Protein AF-A0A382TNP0-F1 (afdb_monomer)

pLDDT: mean 80.42, std 15.18, range [41.09, 95.12]

Secondary structure (DSSP, 8-state):
-----HHHHHHHHHHHHHHHHHH-GGGTTS---EEE--TTS-----TT---TT--EEE--TTT-TTHHHHHHHHHHHHHHH--

Radius of gyration: 14.29 Å; Cα contacts (8 Å, |Δi|>4): 64; chains: 1; bounding box: 44×22×35 Å

InterPro domains:
  IPR027417 P-loop containing nucleoside triphosphate hydrolase [G3DSA:3.40.50.300] (5-81)
  IPR027417 P-loop containing nucleoside triphosphate hydrolase [SSF52540] (7-79)

Solvent-accessible surface area (backbone atoms only — not comparable to full-atom values): 5248 Å² total; per-residue (Å²): 137,75,80,82,49,73,69,53,55,52,51,52,48,54,52,53,52,51,52,42,41,74,74,39,73,68,56,76,76,45,93,77,65,47,75,45,70,59,61,76,56,92,60,83,78,75,79,79,76,72,56,86,97,46,58,70,43,60,23,17,85,88,81,52,42,45,47,69,60,50,53,50,51,53,51,56,54,54,56,65,71,77,113

Foldseek 3Di:
DADCPLVNVVVVVVVVVVVQCVVPVCRVVQDDAEEAEPPVPPDPPPPDSDDPPHHYFYAYPVVGPRVVVVVVVVVVSVVVVVD

Structure (mmCIF, N/CA/C/O backbone):
data_AF-A0A382TNP0-F1
#
_entry.id   AF-A0A382TNP0-F1
#
loop_
_atom_site.group_PDB
_atom_site.id
_atom_site.type_symbol
_atom_site.label_atom_id
_atom_site.label_alt_id
_atom_site.label_comp_id
_atom_site.label_asym_id
_atom_site.label_entity_id
_atom_site.label_seq_id
_atom_site.pdbx_PDB_ins_code
_atom_site.Cartn_x
_atom_site.Cartn_y
_atom_site.Cartn_z
_atom_site.occupancy
_atom_site.B_iso_or_equiv
_atom_site.auth_seq_id
_atom_site.auth_comp_id
_atom_site.auth_asym_id
_atom_site.auth_atom_id
_atom_site.pdbx_PDB_model_num
ATOM 1 N N . MET A 1 1 ? 24.379 -0.108 -5.287 1.00 41.09 1 MET A N 1
ATOM 2 C CA . MET A 1 1 ? 23.646 -0.043 -4.009 1.00 41.09 1 MET A CA 1
ATOM 3 C C . MET A 1 1 ? 22.523 -1.047 -4.067 1.00 41.09 1 MET A C 1
ATOM 5 O O . MET A 1 1 ? 21.670 -0.974 -4.946 1.00 41.09 1 MET A O 1
ATOM 9 N N . ASP A 1 2 ? 22.672 -2.050 -3.218 1.00 43.19 2 ASP A N 1
ATOM 10 C CA . ASP A 1 2 ? 22.078 -3.373 -3.318 1.00 43.19 2 ASP A CA 1
ATOM 11 C C . ASP A 1 2 ? 20.608 -3.418 -2.907 1.00 43.19 2 ASP A C 1
ATOM 13 O O . ASP A 1 2 ? 20.100 -2.517 -2.243 1.00 43.19 2 ASP A O 1
ATOM 17 N N . ASN A 1 3 ? 19.928 -4.478 -3.358 1.00 52.41 3 ASN A N 1
ATOM 18 C CA . ASN A 1 3 ? 18.544 -4.817 -3.031 1.00 52.41 3 ASN A CA 1
ATOM 19 C C . ASN A 1 3 ? 18.209 -4.433 -1.589 1.00 52.41 3 ASN A C 1
ATOM 21 O O . ASN A 1 3 ? 18.837 -4.979 -0.690 1.00 52.41 3 ASN A O 1
ATOM 25 N N . VAL A 1 4 ? 17.196 -3.591 -1.356 1.00 54.44 4 VAL A N 1
ATOM 26 C CA . VAL A 1 4 ? 16.610 -3.460 -0.015 1.00 54.44 4 VAL A CA 1
ATOM 27 C C . VAL A 1 4 ? 15.995 -4.822 0.309 1.00 54.44 4 VAL A C 1
ATOM 29 O O . VAL A 1 4 ? 14.973 -5.177 -0.301 1.00 54.44 4 VAL A O 1
ATOM 32 N N . PRO A 1 5 ? 16.623 -5.632 1.182 1.00 60.84 5 PRO A N 1
ATOM 33 C CA . PRO A 1 5 ? 16.127 -6.957 1.497 1.00 60.84 5 PRO A CA 1
ATOM 34 C C . PRO A 1 5 ? 14.737 -6.808 2.102 1.00 60.84 5 PRO A C 1
ATOM 36 O O . PRO A 1 5 ? 14.458 -5.833 2.793 1.00 60.84 5 PRO A O 1
ATOM 39 N N . TYR A 1 6 ? 13.865 -7.787 1.888 1.00 63.50 6 TYR A N 1
ATOM 40 C CA . TYR A 1 6 ? 12.516 -7.792 2.458 1.00 63.50 6 TYR A CA 1
ATOM 41 C C . TYR A 1 6 ? 12.498 -7.493 3.973 1.00 63.50 6 TYR A C 1
ATOM 43 O O . TYR A 1 6 ? 11.629 -6.773 4.449 1.00 63.50 6 TYR A O 1
ATOM 51 N N . LYS A 1 7 ? 13.527 -7.940 4.707 1.00 65.38 7 LYS A N 1
ATOM 52 C CA . LYS A 1 7 ? 13.741 -7.605 6.125 1.00 65.38 7 LYS A CA 1
ATOM 53 C C . LYS A 1 7 ? 13.856 -6.100 6.397 1.00 65.38 7 LYS A C 1
ATOM 55 O O . LYS A 1 7 ? 13.331 -5.629 7.391 1.00 65.38 7 LYS A O 1
ATOM 60 N N . VAL A 1 8 ? 14.514 -5.342 5.521 1.00 76.00 8 VAL A N 1
ATOM 61 C CA . VAL A 1 8 ? 14.652 -3.886 5.681 1.00 76.00 8 VAL A CA 1
ATOM 62 C C . VAL A 1 8 ? 13.321 -3.184 5.434 1.00 76.00 8 VAL A C 1
ATOM 64 O O . VAL A 1 8 ? 13.035 -2.199 6.100 1.00 76.00 8 VAL A O 1
ATOM 67 N N . LEU A 1 9 ? 12.474 -3.709 4.542 1.00 75.38 9 LEU A N 1
ATOM 68 C CA . LEU A 1 9 ? 11.138 -3.146 4.337 1.00 75.38 9 LEU A CA 1
ATOM 69 C C . LEU A 1 9 ? 10.264 -3.276 5.593 1.00 75.38 9 LEU A C 1
ATOM 71 O O . LEU A 1 9 ? 9.620 -2.304 5.968 1.00 75.38 9 LEU A O 1
ATOM 75 N N . HIS A 1 10 ? 10.301 -4.441 6.250 1.00 75.38 10 HIS A N 1
ATOM 76 C CA . HIS A 1 10 ? 9.645 -4.669 7.546 1.00 75.38 10 HIS A CA 1
ATOM 77 C C . HIS A 1 10 ? 10.153 -3.713 8.622 1.00 75.38 10 HIS A C 1
ATOM 79 O O . HIS A 1 10 ? 9.365 -3.039 9.266 1.00 75.38 10 HIS A O 1
ATOM 85 N N . ILE A 1 11 ? 11.476 -3.578 8.756 1.00 84.06 11 ILE A N 1
ATOM 86 C CA . ILE A 1 11 ? 12.076 -2.674 9.748 1.00 84.06 11 ILE A CA 1
ATOM 87 C C . ILE A 1 11 ? 11.638 -1.223 9.513 1.00 84.06 11 ILE A C 1
ATOM 89 O O . ILE A 1 11 ? 11.278 -0.527 10.456 1.00 84.06 11 ILE A O 1
ATOM 93 N N . VAL A 1 12 ? 11.653 -0.758 8.260 1.00 84.38 12 VAL A N 1
ATOM 94 C CA . VAL A 1 12 ? 11.226 0.608 7.925 1.00 84.38 12 VAL A CA 1
ATOM 95 C C . VAL A 1 12 ? 9.738 0.802 8.212 1.00 84.38 12 VAL A C 1
ATOM 97 O O . VAL A 1 12 ? 9.366 1.831 8.767 1.00 84.38 12 VAL A O 1
ATOM 100 N N . GLN A 1 13 ? 8.892 -0.176 7.875 1.00 84.19 13 GLN A N 1
ATOM 101 C CA . GLN A 1 13 ? 7.469 -0.133 8.209 1.00 84.19 13 GLN A CA 1
ATOM 102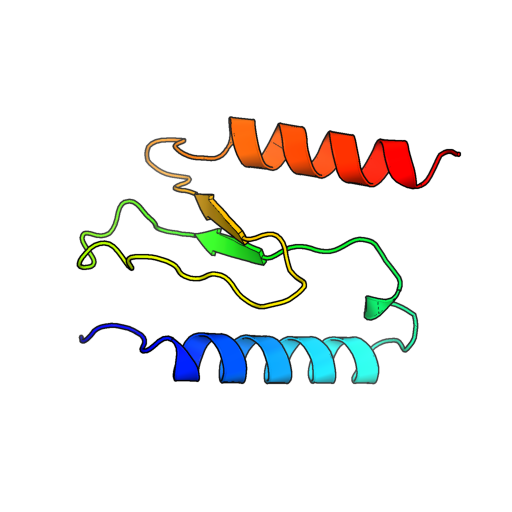 C C . GLN A 1 13 ? 7.257 -0.034 9.726 1.00 84.19 13 GLN A C 1
ATOM 104 O O . GLN A 1 13 ? 6.530 0.850 10.168 1.00 84.19 13 GLN A O 1
ATOM 109 N N . ASP A 1 14 ? 7.918 -0.884 10.513 1.00 86.88 14 ASP A N 1
ATOM 110 C CA . ASP A 1 14 ? 7.795 -0.895 11.974 1.00 86.88 14 ASP A CA 1
ATOM 111 C C . ASP A 1 14 ? 8.205 0.443 12.594 1.00 86.88 14 ASP A C 1
ATOM 113 O O . ASP A 1 14 ? 7.547 0.930 13.515 1.00 86.88 14 ASP A O 1
ATOM 117 N N . ILE A 1 15 ? 9.283 1.053 12.089 1.00 91.12 15 ILE A N 1
ATOM 118 C CA . ILE A 1 15 ? 9.736 2.377 12.534 1.00 91.12 15 ILE A CA 1
ATOM 119 C C . ILE A 1 15 ? 8.658 3.425 12.244 1.00 91.12 15 ILE A C 1
ATOM 121 O O . ILE A 1 15 ? 8.258 4.143 13.157 1.00 91.12 15 ILE A O 1
ATOM 125 N N . LEU A 1 16 ? 8.131 3.464 11.017 1.00 89.69 16 LEU A N 1
ATOM 126 C CA . LEU A 1 16 ? 7.087 4.420 10.636 1.00 89.69 16 LEU A CA 1
ATOM 127 C C . LEU A 1 16 ? 5.806 4.232 11.461 1.00 8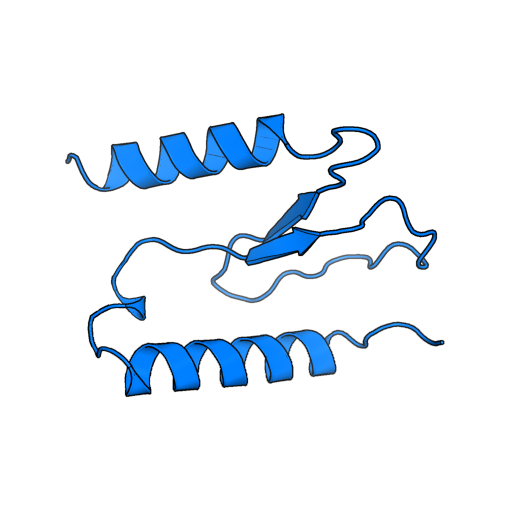9.69 16 LEU A C 1
ATOM 129 O O . LEU A 1 16 ? 5.210 5.209 11.906 1.00 89.69 16 LEU A O 1
ATOM 133 N N . CYS A 1 17 ? 5.388 2.988 11.705 1.00 88.38 17 CYS A N 1
ATOM 134 C CA . CYS A 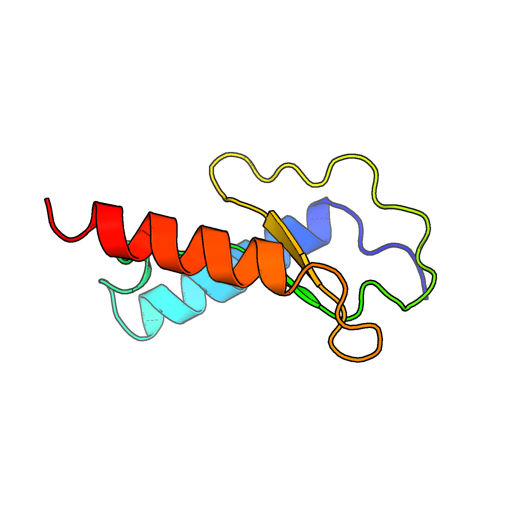1 17 ? 4.221 2.693 12.534 1.00 88.38 17 CYS A CA 1
ATOM 135 C C . CYS A 1 17 ? 4.415 3.163 13.981 1.00 88.38 17 CYS A C 1
ATOM 137 O O . CYS A 1 17 ? 3.507 3.768 14.549 1.00 88.38 17 CYS A O 1
ATOM 139 N N . LYS A 1 18 ? 5.599 2.944 14.566 1.00 91.06 18 LYS A N 1
ATOM 140 C CA . LYS A 1 18 ? 5.931 3.445 15.909 1.00 91.06 18 LYS A CA 1
ATOM 141 C C . LYS A 1 18 ? 5.933 4.969 15.965 1.00 91.06 18 LYS A C 1
ATOM 143 O O . LYS A 1 18 ? 5.388 5.535 16.906 1.00 91.06 18 LYS A O 1
ATOM 148 N N . GLU A 1 19 ? 6.511 5.633 14.968 1.00 94.12 19 GLU A N 1
ATOM 149 C CA . GLU A 1 19 ? 6.505 7.098 14.887 1.00 94.12 19 GLU A CA 1
ATOM 150 C C . GLU A 1 19 ? 5.081 7.657 14.780 1.00 94.12 19 GLU A C 1
ATOM 152 O O . GLU A 1 19 ? 4.749 8.625 15.464 1.00 94.12 19 GLU A O 1
ATOM 157 N N . LEU A 1 20 ? 4.215 7.020 13.985 1.00 91.12 20 LEU A N 1
ATOM 158 C CA . LEU A 1 20 ? 2.809 7.406 13.866 1.00 91.12 20 LEU A CA 1
ATOM 159 C C . LEU A 1 20 ? 2.046 7.238 15.184 1.00 91.12 20 LEU A C 1
ATOM 161 O O . LEU A 1 20 ? 1.340 8.165 15.577 1.00 91.12 20 LEU A O 1
ATOM 165 N N . LEU A 1 21 ? 2.222 6.111 15.882 1.00 90.19 21 LEU A N 1
ATOM 166 C CA . LEU A 1 21 ? 1.613 5.875 17.198 1.00 90.19 21 LEU A CA 1
ATOM 167 C C . LEU A 1 21 ? 2.095 6.885 18.243 1.00 90.19 21 LEU A C 1
ATOM 169 O O . LEU A 1 21 ? 1.286 7.407 19.005 1.00 90.19 21 LEU A O 1
ATOM 173 N N . ASN A 1 22 ? 3.394 7.201 18.242 1.00 93.81 2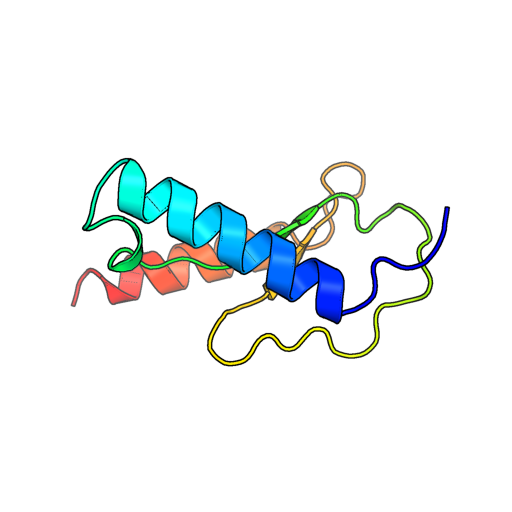2 ASN A N 1
ATOM 174 C CA . ASN A 1 22 ? 3.972 8.199 19.144 1.00 93.81 22 ASN A CA 1
ATOM 175 C C . ASN A 1 22 ? 3.430 9.607 18.874 1.00 93.81 22 ASN A C 1
ATOM 177 O O . ASN A 1 22 ? 3.312 10.406 19.800 1.00 93.81 22 ASN A O 1
ATOM 181 N N . HIS A 1 23 ? 3.118 9.930 17.615 1.00 93.56 23 HIS A N 1
ATOM 182 C CA . HIS A 1 23 ? 2.498 11.204 17.271 1.00 93.56 23 HIS A CA 1
ATOM 183 C C . HIS A 1 23 ? 1.025 11.238 17.696 1.00 93.56 23 HIS A C 1
ATOM 185 O O . HIS A 1 23 ? 0.565 12.244 18.242 1.00 93.56 23 HIS A O 1
ATOM 191 N N . LYS A 1 24 ? 0.246 10.203 17.364 1.00 93.00 24 LYS A N 1
ATOM 192 C CA . LYS A 1 24 ? -1.176 10.124 17.705 1.00 93.00 24 LYS A CA 1
ATOM 193 C C . LYS A 1 24 ? -1.662 8.673 17.657 1.00 93.00 24 LYS A C 1
ATOM 195 O O . LYS A 1 24 ? -1.571 8.017 16.622 1.00 93.00 24 LYS A O 1
ATOM 200 N N . GLU A 1 25 ? -2.235 8.216 18.765 1.00 87.12 25 GLU A N 1
ATOM 201 C CA . GLU A 1 25 ? -2.602 6.813 18.998 1.00 87.12 25 GLU A CA 1
ATOM 202 C C . GLU A 1 25 ? -3.581 6.249 17.948 1.00 87.12 25 GLU A C 1
ATOM 204 O O . GLU A 1 25 ? -3.404 5.131 17.473 1.00 87.12 25 GLU A O 1
ATOM 209 N N . ASP A 1 26 ? -4.536 7.058 17.478 1.00 89.81 26 ASP A N 1
ATOM 210 C CA . ASP A 1 26 ? -5.570 6.648 16.509 1.00 89.81 26 ASP A CA 1
ATOM 211 C C . ASP A 1 26 ? -5.089 6.589 15.043 1.00 89.81 26 ASP A C 1
ATOM 213 O O . ASP A 1 26 ? -5.863 6.297 14.128 1.00 89.81 26 ASP A O 1
ATOM 217 N N . MET A 1 27 ? -3.821 6.901 14.757 1.00 87.19 27 MET A N 1
ATOM 218 C CA . MET A 1 27 ? -3.350 7.014 13.370 1.00 87.19 27 MET A CA 1
ATOM 219 C C . MET A 1 27 ? -3.286 5.675 12.644 1.00 87.19 27 MET A C 1
ATOM 221 O O . MET A 1 27 ? -3.517 5.643 11.434 1.00 87.19 27 MET A O 1
ATOM 225 N N . LEU A 1 28 ? -2.999 4.584 13.359 1.00 87.19 28 LEU A N 1
ATOM 226 C CA . LEU A 1 28 ? -2.986 3.243 12.770 1.00 87.19 28 LEU A CA 1
ATOM 227 C C . LEU A 1 28 ? -4.387 2.628 12.646 1.00 87.19 28 LEU A C 1
ATOM 229 O O . LEU A 1 28 ? -4.556 1.682 11.880 1.00 87.19 28 LEU A O 1
ATOM 233 N N . GLU A 1 29 ? -5.396 3.188 13.320 1.00 88.06 29 GLU A N 1
ATOM 234 C CA . GLU A 1 29 ? -6.799 2.779 13.158 1.00 88.06 29 GLU A CA 1
ATOM 235 C C . GLU A 1 29 ? -7.379 3.263 11.822 1.00 88.06 29 GLU A C 1
ATOM 237 O O . GLU A 1 29 ? -8.289 2.655 11.253 1.00 88.06 29 GLU A O 1
ATOM 242 N N . LYS A 1 30 ? -6.824 4.350 11.273 1.00 87.88 30 LYS A N 1
ATOM 243 C CA . LYS A 1 30 ? -7.217 4.863 9.960 1.00 87.88 30 LYS A CA 1
ATOM 244 C C . LYS A 1 30 ? -6.792 3.890 8.858 1.00 87.88 30 LYS A C 1
ATOM 246 O O . LYS A 1 30 ? -5.670 3.373 8.892 1.00 87.88 30 LYS A O 1
ATOM 251 N N . PRO A 1 31 ? -7.616 3.687 7.812 1.00 88.50 31 PRO A N 1
ATOM 252 C CA . PRO A 1 31 ? -7.233 2.839 6.692 1.00 88.50 31 PRO A CA 1
ATOM 253 C C . PRO A 1 31 ? -5.950 3.321 6.023 1.00 88.50 31 PRO A C 1
ATOM 255 O O . PRO A 1 31 ? -5.882 4.423 5.481 1.00 88.50 31 PRO A O 1
ATOM 258 N N . HIS A 1 32 ? -4.942 2.456 6.019 1.00 88.19 32 HIS A N 1
ATOM 259 C CA . HIS A 1 32 ? -3.624 2.750 5.475 1.00 88.19 32 HIS A CA 1
ATOM 260 C C . HIS A 1 32 ? -3.145 1.623 4.549 1.00 88.19 32 HIS A C 1
ATOM 262 O O . HIS A 1 32 ? -3.755 0.552 4.444 1.00 88.19 32 HIS A O 1
ATOM 268 N N . PHE A 1 33 ? -2.110 1.923 3.772 1.00 89.94 33 PHE A N 1
ATOM 269 C CA . PHE A 1 33 ? -1.456 1.021 2.826 1.00 89.94 33 PHE A CA 1
ATOM 270 C C . PHE A 1 33 ? -0.079 1.579 2.464 1.00 89.94 33 PHE A C 1
ATOM 272 O O . PHE A 1 33 ? 0.195 2.761 2.682 1.00 89.94 33 PHE A O 1
ATOM 279 N N . LEU A 1 34 ? 0.784 0.745 1.890 1.00 88.38 34 LEU A N 1
ATOM 280 C CA . LEU A 1 34 ? 2.141 1.132 1.533 1.00 88.38 34 LEU A CA 1
ATOM 281 C C . LEU A 1 34 ? 2.250 1.513 0.055 1.00 88.38 34 LEU A C 1
ATOM 283 O O . LEU A 1 34 ? 1.838 0.766 -0.837 1.00 88.38 34 LEU A O 1
ATOM 287 N N . ILE A 1 35 ? 2.886 2.654 -0.202 1.00 89.62 35 ILE A N 1
ATOM 288 C CA . ILE A 1 35 ? 3.276 3.083 -1.544 1.00 89.62 35 ILE A CA 1
ATOM 289 C C . ILE A 1 35 ? 4.793 2.968 -1.678 1.00 89.62 35 ILE A C 1
ATOM 291 O O . ILE A 1 35 ? 5.551 3.694 -1.037 1.00 89.62 35 ILE A O 1
ATOM 295 N N . LEU A 1 36 ? 5.238 2.087 -2.565 1.00 88.06 36 LEU A N 1
ATOM 296 C CA . LEU A 1 36 ? 6.636 1.971 -2.958 1.00 88.06 36 LEU A CA 1
ATOM 297 C C . LEU A 1 36 ? 6.879 2.868 -4.173 1.00 88.06 36 LEU A C 1
ATOM 299 O O . LEU A 1 36 ? 6.499 2.536 -5.295 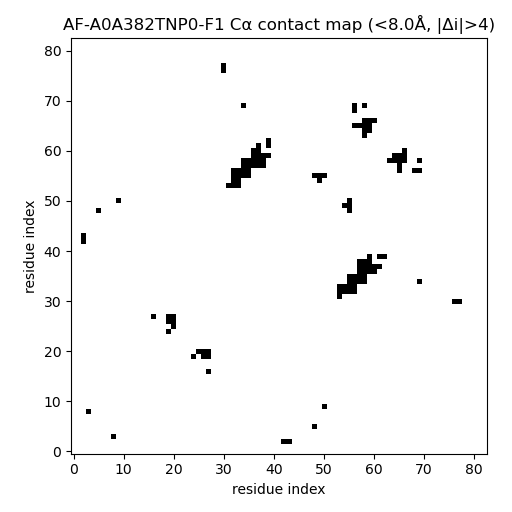1.00 88.06 36 LEU A O 1
ATOM 303 N N . SER A 1 37 ? 7.472 4.034 -3.938 1.00 88.50 37 SER A N 1
ATOM 304 C CA . SER A 1 37 ? 7.762 5.013 -4.989 1.00 88.50 37 SER A CA 1
ATOM 305 C C . SER A 1 37 ? 9.052 4.695 -5.757 1.00 88.50 37 SER A C 1
ATOM 307 O O . SER A 1 37 ? 9.873 3.890 -5.317 1.00 88.50 37 SER A O 1
ATOM 309 N N . LYS A 1 38 ? 9.242 5.370 -6.900 1.00 88.06 38 LYS A N 1
ATOM 310 C CA . LYS A 1 38 ? 10.429 5.259 -7.771 1.00 88.06 38 LYS A CA 1
ATOM 311 C C . LYS A 1 38 ? 10.623 3.859 -8.376 1.00 88.06 38 LYS A C 1
ATOM 313 O O . LYS A 1 38 ? 11.753 3.406 -8.552 1.00 88.06 38 LYS A O 1
ATOM 318 N N . SER A 1 39 ? 9.526 3.178 -8.721 1.00 85.25 39 SER A N 1
ATOM 319 C CA . SER A 1 39 ? 9.562 1.848 -9.355 1.00 85.25 39 SER A CA 1
ATOM 320 C C . SER A 1 39 ? 10.211 1.828 -10.749 1.00 85.25 39 SER A C 1
ATOM 322 O O . SER A 1 39 ? 10.521 0.763 -11.278 1.00 85.25 39 SER A O 1
ATOM 324 N N . ASP A 1 40 ? 10.429 2.998 -11.352 1.00 83.44 40 ASP A N 1
ATOM 325 C CA . ASP A 1 40 ? 11.149 3.188 -12.613 1.00 83.44 40 ASP A CA 1
ATOM 326 C C . ASP A 1 40 ? 12.664 2.990 -12.488 1.00 83.44 40 ASP A C 1
ATOM 328 O O . ASP A 1 40 ? 13.326 2.652 -13.474 1.00 83.44 40 ASP A O 1
ATOM 332 N N . ILE A 1 41 ? 13.220 3.145 -11.283 1.00 85.44 41 ILE A N 1
ATOM 333 C CA . ILE A 1 41 ? 14.624 2.841 -11.033 1.00 85.44 41 ILE A CA 1
ATOM 334 C C . ILE A 1 41 ? 14.777 1.328 -11.180 1.00 85.44 41 ILE A C 1
ATOM 336 O O . ILE A 1 41 ? 14.162 0.570 -10.432 1.00 85.44 41 ILE A O 1
ATOM 340 N N . LYS A 1 42 ? 15.596 0.883 -12.148 1.00 63.78 42 LYS A N 1
ATOM 341 C CA . LYS A 1 42 ? 15.905 -0.536 -12.401 1.00 63.78 42 LYS A CA 1
ATOM 342 C C . LYS A 1 42 ? 16.529 -1.190 -11.160 1.00 63.78 42 LYS A C 1
ATOM 344 O O . LYS A 1 42 ? 17.740 -1.359 -11.066 1.00 63.78 42 LYS A O 1
ATOM 349 N N . GLN A 1 43 ? 15.694 -1.605 -10.220 1.00 60.00 43 GLN A N 1
ATOM 350 C CA . GLN A 1 43 ? 16.019 -2.584 -9.196 1.00 60.00 43 GLN A CA 1
ATOM 351 C C . GLN A 1 43 ? 15.554 -3.949 -9.712 1.00 60.00 43 GLN A C 1
ATOM 353 O O . GLN A 1 43 ? 14.519 -4.052 -10.377 1.00 60.00 43 GLN A O 1
ATOM 358 N N . LYS A 1 44 ? 16.332 -5.013 -9.463 1.00 56.78 44 LYS A N 1
ATOM 359 C CA . LYS A 1 44 ? 15.899 -6.390 -9.756 1.00 56.78 44 LYS A CA 1
ATOM 360 C C . LYS A 1 44 ? 14.499 -6.560 -9.166 1.00 56.78 44 LYS A C 1
ATOM 362 O O . LYS A 1 44 ? 14.343 -6.379 -7.963 1.00 56.78 44 LYS A O 1
ATOM 367 N N . LYS A 1 45 ? 13.505 -6.858 -10.022 1.00 53.47 45 LYS A N 1
ATOM 368 C CA . LYS A 1 45 ? 12.089 -7.007 -9.646 1.00 53.47 45 LYS A CA 1
ATOM 369 C C . LYS A 1 45 ? 12.003 -7.714 -8.300 1.00 53.47 45 LYS A C 1
ATOM 371 O O . LYS A 1 45 ? 12.389 -8.880 -8.195 1.00 53.47 45 LYS A O 1
ATOM 376 N N . THR A 1 46 ? 11.518 -7.011 -7.285 1.00 54.50 46 THR A N 1
ATOM 377 C CA . THR A 1 46 ? 11.299 -7.581 -5.964 1.00 54.50 46 THR A CA 1
ATOM 378 C C . THR A 1 46 ? 10.108 -8.513 -6.048 1.00 54.50 46 THR A C 1
ATOM 380 O O . THR A 1 46 ? 8.960 -8.119 -5.871 1.00 54.50 46 THR A O 1
ATOM 383 N N . LYS A 1 47 ? 10.392 -9.763 -6.426 1.00 51.69 47 LYS A N 1
ATOM 384 C CA . LYS A 1 47 ? 9.406 -10.833 -6.500 1.00 51.69 47 LYS A CA 1
ATOM 385 C C . LYS A 1 47 ? 8.775 -10.979 -5.113 1.00 51.69 47 LYS A C 1
ATOM 387 O O . LYS A 1 47 ? 9.455 -11.355 -4.167 1.00 51.69 47 LYS A O 1
ATOM 392 N N . ASN A 1 48 ? 7.486 -10.662 -5.029 1.00 53.41 48 ASN A N 1
ATOM 393 C CA . ASN A 1 48 ? 6.614 -10.863 -3.872 1.00 53.41 48 ASN A CA 1
ATOM 394 C C . ASN A 1 48 ? 7.052 -10.164 -2.573 1.00 53.41 48 ASN A C 1
ATOM 396 O O . ASN A 1 48 ? 7.415 -10.803 -1.592 1.00 53.41 48 ASN A O 1
ATOM 400 N N . ARG A 1 49 ? 6.896 -8.836 -2.529 1.00 56.28 49 ARG A N 1
ATOM 401 C CA . ARG A 1 49 ? 6.804 -8.070 -1.274 1.00 56.28 49 ARG A CA 1
ATOM 402 C C . ARG A 1 49 ? 5.367 -8.116 -0.742 1.00 56.28 49 ARG A C 1
ATOM 404 O O . ARG A 1 49 ? 4.661 -7.115 -0.783 1.00 56.28 49 ARG A O 1
ATOM 411 N N . ARG A 1 50 ? 4.894 -9.289 -0.317 1.00 53.31 50 ARG A N 1
ATOM 412 C CA . ARG A 1 50 ? 3.643 -9.368 0.452 1.00 53.31 50 ARG A CA 1
ATOM 413 C C . ARG A 1 50 ? 3.996 -9.155 1.911 1.00 53.31 50 ARG A C 1
ATOM 415 O O . ARG A 1 50 ? 4.450 -10.095 2.547 1.00 53.31 50 ARG A O 1
ATOM 422 N N . LEU A 1 51 ? 3.839 -7.931 2.401 1.00 61.28 51 LEU A N 1
ATOM 423 C CA . LEU A 1 51 ? 3.768 -7.712 3.840 1.00 61.28 51 LEU A CA 1
ATOM 424 C C . LEU A 1 51 ? 2.459 -8.369 4.307 1.00 61.28 51 LEU A C 1
ATOM 426 O O . LEU A 1 51 ? 1.428 -8.119 3.673 1.00 61.28 51 LEU A O 1
ATOM 430 N N . PRO A 1 52 ? 2.479 -9.267 5.308 1.00 57.28 52 PRO A N 1
ATOM 431 C CA . PRO A 1 52 ? 1.238 -9.747 5.895 1.00 57.28 52 PRO A CA 1
ATOM 432 C C . PRO A 1 52 ? 0.438 -8.524 6.369 1.00 57.28 52 PRO A C 1
ATOM 434 O O . PRO A 1 52 ? 1.003 -7.591 6.933 1.00 57.28 52 PRO A O 1
ATOM 437 N N . ASP A 1 53 ? -0.847 -8.502 6.028 1.00 70.25 53 ASP A N 1
ATOM 438 C CA . ASP A 1 53 ? -1.848 -7.530 6.490 1.00 70.25 53 ASP A CA 1
ATOM 439 C C . ASP A 1 53 ? -1.790 -6.097 5.934 1.00 70.25 53 ASP A C 1
ATOM 441 O O . ASP A 1 53 ? -2.616 -5.268 6.317 1.00 70.25 53 ASP A O 1
ATOM 445 N N . LEU A 1 54 ? -0.913 -5.795 4.965 1.00 78.62 54 LEU A N 1
ATOM 446 C CA . LEU A 1 54 ? -0.883 -4.466 4.346 1.00 78.62 54 LEU A CA 1
ATOM 447 C C . LEU A 1 54 ? -0.871 -4.506 2.817 1.00 78.62 54 LEU A C 1
ATOM 449 O O . LEU A 1 54 ? -0.017 -5.131 2.184 1.00 78.62 54 LEU A O 1
ATOM 453 N N . ASP A 1 55 ? -1.797 -3.762 2.210 1.00 85.12 55 ASP A N 1
ATOM 454 C CA . ASP A 1 55 ? -1.799 -3.535 0.768 1.00 85.12 55 ASP A CA 1
ATOM 455 C C . ASP A 1 55 ? -0.525 -2.787 0.356 1.00 85.12 55 ASP A C 1
ATOM 457 O O . ASP A 1 55 ? -0.184 -1.750 0.927 1.00 85.12 55 ASP A O 1
ATOM 461 N N . VAL A 1 56 ? 0.163 -3.285 -0.674 1.00 85.81 56 VAL A N 1
ATOM 462 C CA . VAL A 1 56 ? 1.369 -2.654 -1.224 1.00 85.81 56 VAL A CA 1
ATOM 463 C C . VAL A 1 56 ? 1.149 -2.315 -2.695 1.00 85.81 56 VAL A C 1
ATOM 465 O O . VAL A 1 56 ? 0.780 -3.175 -3.504 1.00 85.81 56 VAL A O 1
ATOM 468 N N . ILE A 1 57 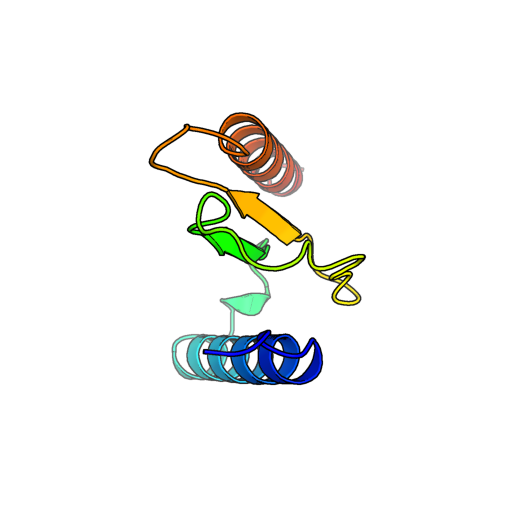? 1.403 -1.060 -3.066 1.00 88.62 57 ILE A N 1
ATOM 469 C CA . ILE A 1 57 ? 1.367 -0.592 -4.455 1.00 88.62 57 ILE A CA 1
ATOM 470 C C . ILE A 1 57 ? 2.712 0.025 -4.823 1.00 88.62 57 ILE A C 1
ATOM 472 O O . ILE A 1 57 ? 3.201 0.934 -4.162 1.00 88.62 57 ILE A O 1
ATOM 476 N N . GLU A 1 58 ? 3.284 -0.439 -5.930 1.00 89.38 58 GLU A N 1
ATOM 477 C CA . GLU A 1 58 ? 4.438 0.196 -6.560 1.00 89.38 58 GLU A CA 1
ATOM 478 C C . GLU A 1 58 ? 3.970 1.290 -7.522 1.00 89.38 58 GLU A C 1
ATOM 480 O O . GLU A 1 58 ? 3.077 1.061 -8.345 1.00 89.38 58 GLU A O 1
ATOM 485 N N . ILE A 1 59 ? 4.580 2.472 -7.427 1.00 92.56 59 ILE A N 1
ATOM 486 C CA . ILE A 1 59 ? 4.314 3.599 -8.320 1.00 92.56 59 ILE A CA 1
ATOM 487 C C . ILE A 1 59 ? 5.611 4.194 -8.857 1.00 92.56 59 ILE A C 1
ATOM 489 O O . ILE A 1 59 ? 6.658 4.193 -8.200 1.00 92.56 59 ILE A O 1
ATOM 493 N N . SER A 1 60 ? 5.498 4.829 -10.016 1.00 92.56 60 SER A N 1
ATOM 494 C CA . SER A 1 60 ? 6.474 5.806 -10.469 1.00 92.56 60 SER A CA 1
ATOM 495 C C . SER A 1 60 ? 5.756 7.057 -10.942 1.00 92.56 60 SER A C 1
ATOM 497 O O . SER A 1 60 ? 4.894 7.020 -11.820 1.00 92.56 60 SER A O 1
ATOM 499 N N . SER A 1 61 ? 6.133 8.189 -10.355 1.00 90.88 61 SER A N 1
ATOM 500 C CA . SER A 1 61 ? 5.605 9.495 -10.743 1.00 90.88 61 SER A CA 1
ATOM 501 C C . SER A 1 61 ? 6.123 9.938 -12.113 1.00 90.88 61 SER A C 1
ATOM 503 O O . SER A 1 61 ? 5.441 10.692 -12.799 1.00 90.88 61 SER A O 1
ATOM 505 N N . ILE A 1 62 ? 7.297 9.445 -12.528 1.00 91.56 62 ILE A N 1
ATOM 506 C CA . ILE A 1 62 ? 7.957 9.833 -13.783 1.00 91.56 62 ILE A CA 1
ATOM 507 C C . ILE A 1 62 ? 7.220 9.227 -14.976 1.00 91.56 62 ILE A C 1
ATOM 509 O O . ILE A 1 62 ? 6.811 9.941 -15.886 1.00 91.56 62 ILE A O 1
ATOM 513 N N . ASN A 1 63 ? 6.999 7.912 -14.955 1.00 91.88 63 ASN A N 1
ATOM 514 C CA . ASN A 1 63 ? 6.308 7.214 -16.044 1.00 91.88 63 ASN A CA 1
ATOM 515 C C . ASN A 1 63 ? 4.803 7.017 -15.776 1.00 91.88 63 ASN A C 1
ATOM 517 O O . ASN A 1 63 ? 4.116 6.369 -16.563 1.00 91.88 63 ASN A O 1
ATOM 521 N N . ARG A 1 64 ? 4.294 7.562 -14.660 1.00 91.94 64 ARG A N 1
ATOM 522 C CA . ARG A 1 64 ? 2.897 7.478 -14.197 1.00 91.94 64 ARG A CA 1
ATOM 523 C C . ARG A 1 64 ? 2.387 6.054 -13.937 1.00 91.94 64 ARG A C 1
ATOM 525 O O . ARG A 1 64 ? 1.182 5.854 -13.756 1.00 91.94 64 ARG A O 1
ATOM 532 N N . SER A 1 65 ? 3.271 5.059 -13.888 1.00 92.06 65 SER A N 1
ATOM 533 C CA . SER A 1 65 ? 2.892 3.677 -13.596 1.00 92.06 65 SER A CA 1
ATOM 534 C C . SER A 1 65 ? 2.369 3.537 -12.166 1.00 92.06 65 SER A C 1
ATOM 536 O O . SER A 1 65 ? 2.797 4.234 -11.245 1.00 92.06 65 SER A O 1
ATOM 538 N N . GLY A 1 66 ? 1.382 2.658 -11.982 1.00 92.19 66 GLY A N 1
ATOM 539 C CA . GLY A 1 66 ? 0.785 2.374 -10.674 1.00 92.19 66 GLY A CA 1
ATOM 540 C C . GLY A 1 66 ? -0.139 3.463 -10.113 1.00 92.19 66 GLY A C 1
ATOM 541 O O . GLY A 1 66 ? -0.928 3.164 -9.220 1.00 92.19 66 GLY A O 1
ATOM 542 N N . LEU A 1 67 ? -0.142 4.687 -10.660 1.00 94.12 67 LEU A N 1
ATOM 543 C CA . LEU A 1 67 ? -0.942 5.801 -10.128 1.00 94.12 67 LEU A CA 1
ATOM 544 C C . LEU A 1 67 ? -2.452 5.545 -10.188 1.00 94.12 67 LEU A C 1
ATOM 546 O O . LEU A 1 67 ? -3.153 5.797 -9.212 1.00 94.12 67 LEU A O 1
ATOM 550 N N . ASN A 1 68 ? -2.969 5.006 -11.296 1.00 95.12 68 ASN A N 1
ATOM 551 C CA . ASN A 1 68 ? -4.398 4.680 -11.394 1.00 95.12 68 ASN A CA 1
ATOM 552 C C . ASN A 1 68 ? -4.800 3.575 -10.409 1.00 95.12 68 ASN A C 1
ATOM 554 O O . ASN A 1 68 ? -5.878 3.636 -9.823 1.00 95.12 68 ASN A O 1
ATOM 558 N N . LYS A 1 69 ? -3.910 2.602 -10.170 1.00 93.56 69 LYS A N 1
ATOM 559 C CA . LYS A 1 69 ? -4.124 1.559 -9.162 1.00 93.56 69 LYS A CA 1
ATOM 560 C C . LYS A 1 69 ? -4.146 2.157 -7.752 1.00 93.56 69 LYS A C 1
ATOM 562 O O . LYS A 1 69 ? -5.031 1.818 -6.975 1.00 93.56 69 LYS A O 1
ATOM 567 N N . ALA A 1 70 ? -3.229 3.078 -7.450 1.00 93.50 70 ALA A N 1
ATOM 568 C CA . ALA A 1 70 ? -3.201 3.796 -6.177 1.00 93.50 70 ALA A CA 1
ATOM 569 C C . ALA A 1 70 ? -4.480 4.618 -5.956 1.00 93.50 70 ALA A C 1
ATOM 571 O O . ALA A 1 70 ? -5.101 4.498 -4.906 1.00 93.50 70 ALA A O 1
ATOM 572 N N . LYS A 1 71 ? -4.930 5.378 -6.964 1.00 94.88 71 LYS A N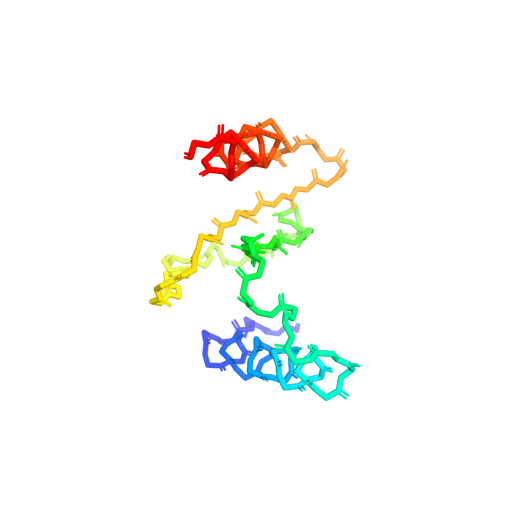 1
ATOM 573 C CA . LYS A 1 71 ? -6.194 6.135 -6.903 1.00 94.88 71 LYS A CA 1
ATOM 574 C C . LYS A 1 71 ? -7.393 5.232 -6.616 1.00 94.88 71 LYS A C 1
ATOM 576 O O . LYS A 1 71 ? -8.205 5.560 -5.757 1.00 94.88 71 LYS A O 1
ATOM 581 N N . LYS A 1 72 ? -7.481 4.091 -7.307 1.00 94.31 72 LYS A N 1
ATOM 582 C CA . LYS A 1 72 ? -8.551 3.108 -7.099 1.00 94.31 72 LYS A CA 1
ATOM 583 C C . LYS A 1 72 ? -8.536 2.559 -5.672 1.00 94.31 72 LYS A C 1
ATOM 585 O O . LYS A 1 72 ? -9.581 2.536 -5.039 1.00 94.31 72 LYS A O 1
ATOM 590 N N . LEU A 1 73 ? -7.361 2.198 -5.148 1.00 92.62 73 LEU A N 1
ATOM 591 C CA . LEU A 1 73 ? -7.237 1.688 -3.779 1.00 92.62 73 LEU A CA 1
ATOM 592 C C . LEU A 1 73 ? -7.619 2.742 -2.728 1.00 92.62 73 LEU A C 1
ATOM 594 O O . LEU A 1 73 ? -8.292 2.413 -1.755 1.00 92.62 73 LEU A O 1
ATOM 598 N N . ILE A 1 74 ? -7.220 4.003 -2.929 1.00 93.50 74 ILE A N 1
ATOM 599 C CA . ILE A 1 74 ? -7.624 5.115 -2.054 1.00 93.50 74 ILE A CA 1
ATOM 600 C C . ILE A 1 74 ? -9.148 5.226 -2.033 1.00 93.50 74 ILE A C 1
ATOM 602 O O . ILE A 1 74 ? -9.742 5.235 -0.959 1.00 93.50 74 ILE A O 1
ATOM 606 N N . TYR A 1 75 ? -9.776 5.263 -3.210 1.00 93.94 75 TYR A N 1
ATOM 607 C CA . TYR A 1 75 ? -11.229 5.336 -3.328 1.00 93.94 75 TYR A CA 1
ATOM 608 C C . TYR A 1 75 ? -11.917 4.157 -2.626 1.00 93.94 75 TYR A C 1
ATOM 610 O O . TYR A 1 75 ? -12.806 4.361 -1.808 1.00 93.94 75 TYR A O 1
ATOM 618 N N . GLU A 1 76 ? -11.451 2.930 -2.867 1.00 91.75 76 GLU A N 1
ATOM 619 C CA . GLU A 1 76 ? -11.988 1.722 -2.231 1.00 91.75 76 GLU A CA 1
ATOM 620 C C . GLU A 1 76 ? -11.872 1.758 -0.701 1.00 91.75 76 GLU A C 1
ATOM 622 O O . GLU A 1 76 ? -12.817 1.374 -0.011 1.00 91.75 76 GLU A O 1
ATOM 627 N N . 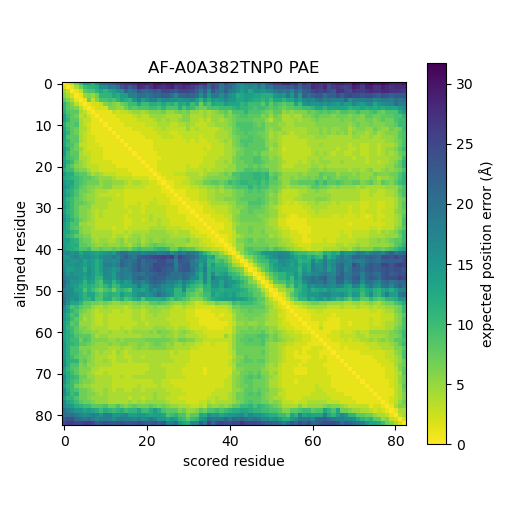LYS A 1 77 ? -10.745 2.229 -0.151 1.00 90.19 77 LYS A N 1
ATOM 628 C CA . LYS A 1 77 ? -10.579 2.362 1.305 1.00 90.19 77 LYS A CA 1
ATOM 629 C C . LYS A 1 77 ? -11.472 3.455 1.885 1.00 90.19 77 LYS A C 1
ATOM 631 O O . LYS A 1 77 ? -12.035 3.236 2.948 1.00 90.19 77 LYS A O 1
ATOM 636 N N . LEU A 1 78 ? -11.646 4.581 1.192 1.00 89.81 78 LEU A N 1
ATOM 637 C CA . LEU A 1 78 ? -12.539 5.657 1.637 1.00 89.81 78 LEU A CA 1
ATOM 638 C C . LEU A 1 78 ? -14.011 5.224 1.633 1.00 89.81 78 LEU A C 1
ATOM 640 O O . LEU A 1 78 ? -14.726 5.478 2.599 1.00 89.81 78 LEU A O 1
ATOM 644 N N . CYS A 1 79 ? -14.459 4.521 0.590 1.00 88.69 79 CYS A N 1
ATOM 645 C CA . CYS A 1 79 ? -15.831 4.014 0.524 1.00 88.69 79 CYS A CA 1
ATOM 646 C C . CYS A 1 79 ? -16.136 3.004 1.637 1.00 88.69 79 CYS A C 1
ATOM 648 O O . CYS A 1 79 ? -17.247 3.004 2.154 1.00 88.69 79 CYS A O 1
ATOM 650 N N . LYS A 1 80 ? -15.157 2.189 2.054 1.00 81.19 80 LYS A N 1
ATOM 651 C CA . LYS A 1 80 ? -15.312 1.253 3.183 1.00 81.19 80 LYS A CA 1
ATOM 652 C C . LYS A 1 80 ? -15.488 1.935 4.544 1.00 81.19 80 LYS A C 1
ATOM 654 O O . LYS A 1 80 ? -15.978 1.286 5.451 1.00 81.19 80 LYS A O 1
ATOM 659 N N . ILE A 1 81 ? -15.086 3.201 4.691 1.00 72.12 81 ILE A N 1
ATOM 660 C CA . ILE A 1 81 ? -15.296 3.990 5.921 1.00 72.12 81 ILE A CA 1
ATOM 661 C C . ILE A 1 81 ? -16.729 4.553 5.978 1.00 72.12 81 ILE A C 1
ATOM 663 O O . ILE A 1 81 ? -17.201 4.928 7.042 1.00 72.12 81 ILE A O 1
ATOM 667 N N . SER A 1 82 ? -17.414 4.655 4.833 1.00 59.91 82 SER A N 1
ATOM 668 C CA . SER A 1 82 ? -18.719 5.329 4.710 1.00 59.91 82 SER A CA 1
ATOM 669 C C . SER A 1 82 ? -19.925 4.399 4.930 1.00 59.91 82 SER A C 1
ATOM 671 O O . SER A 1 82 ? -21.044 4.775 4.581 1.00 59.91 82 SER A O 1
ATOM 673 N N . VAL A 1 83 ? -19.696 3.192 5.459 1.00 46.59 83 VAL A N 1
ATOM 674 C CA . VAL A 1 83 ? -20.694 2.156 5.789 1.00 46.59 83 VAL A CA 1
ATOM 675 C C . VAL A 1 83 ? -20.505 1.773 7.247 1.00 46.59 83 VAL A C 1
ATOM 677 O O . VAL A 1 83 ? -21.531 1.639 7.944 1.00 46.59 83 VAL A O 1
#

Sequence (83 aa):
MDNVPYKVLHIVQDILCKELLNHKEDMLEKPHFLILSKSDIKQKKTKNRRLPDLDVIEISSINRSGLNKAKKLIYEKLCKISV

Mean predicted aligned error: 7.4 Å

Organism: NCBI:txid4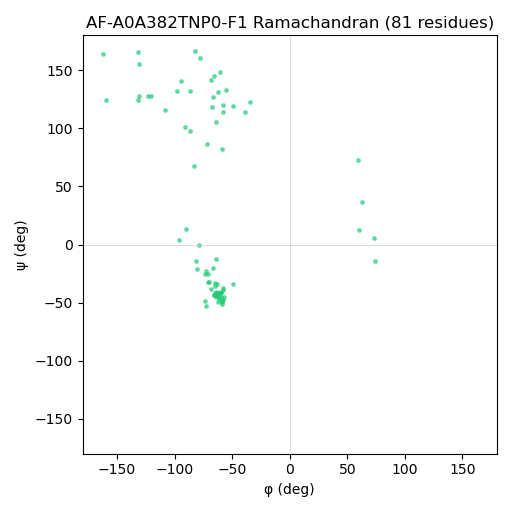08172